Protein AF-A0A653DF50-F1 (afdb_monomer_lite)

Secondary structure (DSSP, 8-state):
-------------------------------SSSHHHHHHHHHHHHHHHHHHHHH---------S-S-TT-----HHHHHHHHH--EEETTEEE--HHHHHHHHH-SS----

Radius of gyration: 36.17 Å; chains: 1; bounding box: 77×33×93 Å

Structure (mmCIF, N/CA/C/O backbone):
data_AF-A0A653DF50-F1
#
_entry.id   AF-A0A653DF50-F1
#
loop_
_atom_site.group_PDB
_atom_site.id
_atom_site.type_symbol
_atom_site.label_atom_id
_atom_site.label_alt_id
_atom_site.label_comp_id
_atom_site.label_asym_id
_atom_site.label_entity_id
_atom_site.label_seq_id
_atom_site.pdbx_PDB_ins_code
_atom_site.Cartn_x
_atom_site.Cartn_y
_atom_site.Cartn_z
_atom_site.occupancy
_atom_site.B_iso_or_equiv
_atom_site.auth_seq_id
_atom_site.auth_comp_id
_atom_site.auth_asym_id
_atom_site.auth_atom_id
_atom_site.pdbx_PD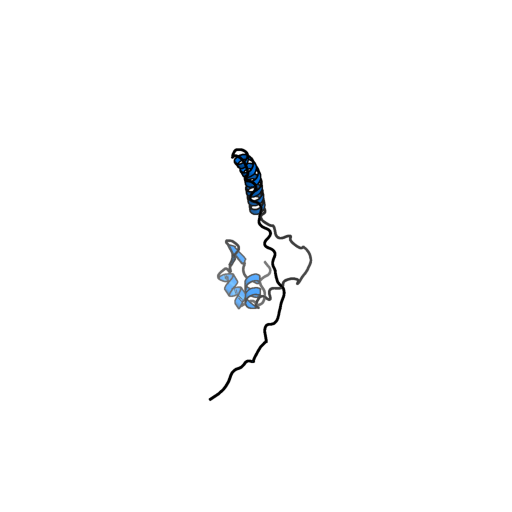B_model_num
ATOM 1 N N . MET A 1 1 ? 61.185 -7.884 72.698 1.00 38.28 1 MET A N 1
ATOM 2 C CA . MET A 1 1 ? 61.817 -6.728 72.026 1.00 38.28 1 MET A CA 1
ATOM 3 C C . MET A 1 1 ? 60.719 -5.917 71.347 1.00 38.28 1 MET A C 1
ATOM 5 O O . MET A 1 1 ? 59.868 -6.549 70.743 1.00 38.28 1 MET A O 1
ATOM 9 N N . ALA A 1 2 ? 60.711 -4.591 71.578 1.00 39.56 2 ALA A N 1
ATOM 10 C CA . ALA A 1 2 ? 60.271 -3.452 70.737 1.00 39.56 2 ALA A CA 1
ATOM 11 C C . ALA A 1 2 ? 59.393 -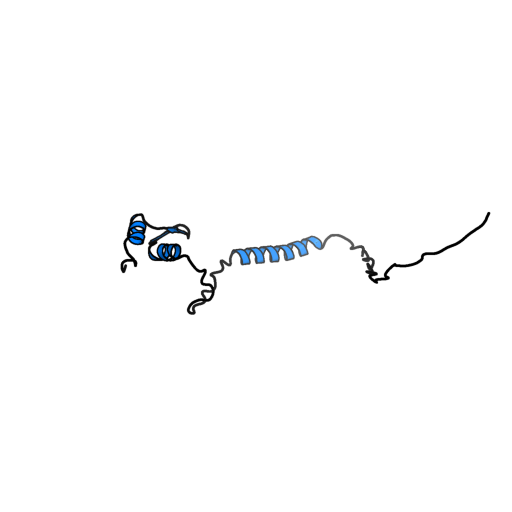3.735 69.490 1.00 39.56 2 ALA A C 1
ATOM 13 O O . ALA A 1 2 ? 59.610 -4.709 68.796 1.00 39.56 2 ALA A O 1
ATOM 14 N N . SER A 1 3 ? 58.483 -2.900 68.987 1.00 40.16 3 SER A N 1
ATOM 15 C CA . SER A 1 3 ? 58.113 -1.485 69.134 1.00 40.16 3 SER A CA 1
ATOM 16 C C . SER A 1 3 ? 56.985 -1.312 68.094 1.00 40.16 3 SER A C 1
ATOM 18 O O . SER A 1 3 ? 57.099 -1.808 66.983 1.00 40.16 3 SER A O 1
ATOM 20 N N . SER A 1 4 ? 55.794 -0.857 68.465 1.00 46.91 4 SER A N 1
ATOM 21 C CA . SER A 1 4 ? 55.299 0.497 68.193 1.00 46.91 4 SER A CA 1
ATOM 22 C C . SER A 1 4 ? 55.385 0.997 66.724 1.00 46.91 4 SER A C 1
ATOM 24 O O . SER A 1 4 ? 56.466 1.150 66.166 1.00 46.91 4 SER A O 1
ATOM 26 N N . LYS A 1 5 ? 54.201 1.397 66.226 1.00 46.84 5 LYS A N 1
ATOM 27 C CA . LYS A 1 5 ? 53.877 2.574 65.385 1.00 46.84 5 LYS A CA 1
ATOM 28 C C . LYS A 1 5 ? 53.752 2.419 63.855 1.00 46.84 5 LYS A C 1
ATOM 30 O O . LYS A 1 5 ? 54.679 2.001 63.189 1.00 46.84 5 LYS A O 1
ATOM 35 N N . ILE A 1 6 ? 52.530 2.618 63.327 1.00 54.88 6 ILE A N 1
ATOM 36 C CA . ILE A 1 6 ? 51.952 3.818 62.647 1.00 54.88 6 ILE A CA 1
ATOM 37 C C . ILE A 1 6 ? 52.338 3.888 61.147 1.00 54.88 6 ILE A C 1
ATOM 39 O O . ILE A 1 6 ? 53.507 3.790 60.805 1.00 54.88 6 ILE A O 1
ATOM 43 N N . LEU A 1 7 ? 51.330 4.219 60.317 1.00 53.81 7 LEU A N 1
ATOM 44 C CA . LEU A 1 7 ? 51.352 4.762 58.940 1.00 53.81 7 LEU A CA 1
ATOM 45 C C . LEU A 1 7 ? 51.147 3.674 57.873 1.00 53.81 7 LEU A C 1
ATOM 47 O O . LEU A 1 7 ? 51.971 2.799 57.688 1.00 53.81 7 LEU A O 1
ATOM 51 N N . LEU A 1 8 ? 50.020 3.664 57.161 1.00 51.38 8 LEU A N 1
ATOM 52 C CA . LEU A 1 8 ? 49.781 4.631 56.092 1.00 51.38 8 LEU A CA 1
ATOM 53 C C . LEU A 1 8 ? 48.336 5.140 56.059 1.00 51.38 8 LEU A C 1
ATOM 55 O O . LEU A 1 8 ? 47.364 4.395 55.959 1.00 51.38 8 LEU A O 1
ATOM 59 N N . ARG A 1 9 ? 48.244 6.466 56.142 1.00 44.75 9 ARG A N 1
ATOM 60 C CA . ARG A 1 9 ? 47.056 7.272 55.890 1.00 44.75 9 ARG A CA 1
ATOM 61 C C . ARG A 1 9 ? 46.799 7.382 54.381 1.00 44.75 9 ARG A C 1
ATOM 63 O O . ARG A 1 9 ? 47.725 7.321 53.583 1.00 44.75 9 ARG A O 1
ATOM 70 N N . SER A 1 10 ? 45.540 7.709 54.087 1.00 54.00 10 SER A N 1
ATOM 71 C CA . SER A 1 10 ? 45.064 8.555 52.983 1.00 54.00 10 SER A CA 1
ATOM 72 C C . SER A 1 10 ? 45.226 8.053 51.550 1.00 54.00 10 SER A C 1
ATOM 74 O O . SER A 1 10 ? 46.261 8.297 50.953 1.00 54.00 10 SER A O 1
ATOM 76 N N . ILE A 1 11 ? 44.122 7.580 50.958 1.00 55.69 11 ILE A N 1
ATOM 77 C CA . ILE A 1 11 ? 43.517 8.217 49.772 1.00 55.69 11 ILE A CA 1
ATOM 78 C C . ILE A 1 11 ? 41.984 8.057 49.887 1.00 55.69 11 ILE A C 1
ATOM 80 O O . ILE A 1 11 ? 41.404 7.086 49.418 1.00 55.69 11 ILE A O 1
ATOM 84 N N . PHE A 1 12 ? 41.320 9.008 50.548 1.00 51.41 12 PHE A N 1
ATOM 85 C CA . PHE A 1 12 ? 39.880 9.241 50.382 1.00 51.41 12 PHE A CA 1
ATOM 86 C C . PHE A 1 12 ? 39.728 10.532 49.573 1.00 51.41 12 PHE A C 1
ATOM 88 O O . PHE A 1 12 ? 40.117 11.588 50.085 1.00 51.41 12 PHE A O 1
ATOM 95 N N . PRO A 1 13 ? 39.163 10.515 48.354 1.00 58.31 13 PRO A N 1
ATOM 96 C CA . PRO A 1 13 ? 38.711 11.747 47.739 1.00 58.31 13 PRO A CA 1
ATOM 97 C C . PRO A 1 13 ? 37.429 12.208 48.438 1.00 58.31 13 PRO A C 1
ATOM 99 O O . PRO A 1 13 ? 36.394 11.543 48.435 1.00 58.31 13 PRO A O 1
ATOM 102 N N . ARG A 1 14 ? 37.529 13.384 49.058 1.00 54.19 14 ARG A N 1
ATOM 103 C CA . ARG A 1 14 ? 36.399 14.216 49.467 1.00 54.19 14 ARG A CA 1
ATOM 104 C C . ARG A 1 14 ? 35.700 14.706 48.197 1.00 54.19 14 ARG A C 1
ATOM 106 O O . ARG A 1 14 ? 36.292 15.460 47.434 1.00 54.19 14 ARG A O 1
ATOM 113 N N . GLY A 1 15 ? 34.457 14.284 47.991 1.00 54.16 15 GLY A N 1
ATOM 114 C CA . GLY A 1 15 ? 33.605 14.719 46.885 1.00 54.16 15 GLY A CA 1
ATOM 115 C C . GLY A 1 15 ? 32.188 14.955 47.388 1.00 54.16 15 GLY A C 1
ATOM 116 O O . GLY A 1 15 ? 31.484 14.026 47.761 1.00 54.16 15 GLY A O 1
ATOM 117 N N . ILE A 1 16 ? 31.827 16.228 47.470 1.00 59.34 16 ILE A N 1
ATOM 118 C CA . ILE A 1 16 ? 30.623 16.806 48.062 1.00 59.34 16 ILE A CA 1
ATOM 119 C C . ILE A 1 16 ? 29.369 16.375 47.296 1.00 59.34 16 ILE A C 1
ATOM 121 O O . ILE A 1 16 ? 29.180 16.787 46.160 1.00 59.34 16 ILE A O 1
ATOM 125 N N . LEU A 1 17 ? 28.472 15.641 47.954 1.00 51.53 17 LEU A N 1
ATOM 126 C CA . LEU A 1 17 ? 27.034 15.654 47.672 1.00 51.53 17 LEU A CA 1
ATOM 127 C C . LEU A 1 17 ? 26.289 15.388 48.985 1.00 51.53 17 LEU A C 1
ATOM 129 O O . LEU A 1 17 ? 25.715 14.323 49.205 1.00 51.53 17 LEU A O 1
ATOM 133 N N . GLN A 1 18 ? 26.280 16.376 49.881 1.00 57.38 18 GLN A N 1
ATOM 134 C CA . GLN A 1 18 ? 25.193 16.444 50.852 1.00 57.38 18 GLN A CA 1
ATOM 135 C C . GLN A 1 18 ? 23.936 16.863 50.093 1.00 57.38 18 GLN A C 1
ATOM 137 O O . GLN A 1 18 ? 23.647 18.046 49.937 1.00 57.38 18 GLN A O 1
ATOM 142 N N . LYS A 1 19 ? 23.189 15.884 49.577 1.00 57.69 19 LYS A N 1
ATOM 143 C CA . LYS A 1 19 ? 21.788 16.119 49.237 1.00 57.69 19 LYS A CA 1
ATOM 144 C C . LYS A 1 19 ? 21.069 16.348 50.562 1.00 57.69 19 LYS A C 1
ATOM 146 O O . LYS A 1 19 ? 20.834 15.404 51.311 1.00 57.69 19 LYS A O 1
ATOM 151 N N . GLN A 1 20 ? 20.781 17.609 50.875 1.00 56.69 20 GLN A N 1
ATOM 152 C CA . GLN A 1 20 ? 19.844 17.938 51.937 1.00 56.69 20 GLN A CA 1
ATOM 153 C C . GLN A 1 20 ? 18.480 17.376 51.540 1.00 56.69 20 GLN A C 1
ATOM 155 O O . GLN A 1 20 ? 17.777 17.941 50.705 1.00 56.69 20 GLN A O 1
ATOM 160 N N . PHE A 1 21 ? 18.106 16.245 52.128 1.00 57.56 21 PHE A N 1
ATOM 161 C CA . PHE A 1 21 ? 16.709 15.856 52.191 1.00 57.56 21 PHE A CA 1
ATOM 162 C C . PHE A 1 21 ? 16.067 16.773 53.226 1.00 57.56 21 PHE A C 1
ATOM 164 O O . PHE A 1 21 ? 16.162 16.527 54.429 1.00 57.56 21 PHE A O 1
ATOM 171 N N . SER A 1 22 ? 15.486 17.883 52.766 1.00 57.56 22 SER A N 1
ATOM 172 C CA . SER A 1 22 ? 14.613 18.675 53.618 1.00 57.56 22 SER A CA 1
ATOM 173 C C . SER A 1 22 ? 13.487 17.757 54.078 1.00 57.56 22 SER A C 1
ATOM 175 O O . SER A 1 22 ? 12.819 17.089 53.284 1.00 57.56 22 SER A O 1
ATOM 177 N N . THR A 1 23 ? 13.334 17.648 55.392 1.00 58.03 23 THR A N 1
ATOM 178 C CA . THR A 1 23 ? 12.247 16.900 56.002 1.00 58.03 23 THR A CA 1
ATOM 179 C C . THR A 1 23 ? 10.946 17.494 55.496 1.00 58.03 23 THR A C 1
ATOM 181 O O . THR A 1 23 ? 10.619 18.644 55.791 1.00 58.03 23 THR A O 1
ATOM 184 N N . PHE A 1 24 ? 10.219 16.724 54.690 1.00 58.75 24 PHE A N 1
ATOM 185 C CA . PHE A 1 24 ? 8.886 17.099 54.260 1.00 58.75 24 PHE A CA 1
ATOM 186 C C . PHE A 1 24 ? 8.023 17.185 55.519 1.00 58.75 24 PHE A C 1
ATOM 188 O O . PHE A 1 24 ? 7.707 16.172 56.146 1.00 58.75 24 PHE A O 1
ATOM 195 N N . ASN A 1 25 ? 7.692 18.408 55.928 1.00 57.66 25 ASN A N 1
ATOM 196 C CA . ASN A 1 25 ? 6.769 18.633 57.024 1.00 57.66 25 ASN A CA 1
ATOM 197 C C . ASN A 1 25 ? 5.422 18.046 56.609 1.00 57.66 25 ASN A C 1
ATOM 199 O O . ASN A 1 25 ? 4.748 18.554 55.713 1.00 57.66 25 ASN A O 1
ATOM 203 N N . LYS A 1 26 ? 5.044 16.940 57.253 1.00 55.34 26 LYS A N 1
ATOM 204 C CA . LYS A 1 26 ? 3.742 16.304 57.088 1.00 55.34 26 LYS A CA 1
ATOM 205 C C . LYS A 1 26 ? 2.710 17.205 57.757 1.00 55.34 26 LYS A C 1
ATOM 207 O O . LYS A 1 26 ? 2.374 17.022 58.925 1.00 55.34 26 LYS A O 1
ATOM 212 N N . THR A 1 27 ? 2.237 18.216 57.034 1.00 57.00 27 THR A N 1
ATOM 213 C CA . THR A 1 27 ? 1.068 18.969 57.471 1.00 57.00 27 THR A CA 1
ATOM 214 C C . THR A 1 27 ? -0.087 17.984 57.586 1.00 57.00 27 THR A C 1
ATOM 216 O O . THR A 1 27 ? -0.405 17.208 56.683 1.00 57.00 27 THR A O 1
ATOM 219 N N . ARG A 1 28 ? -0.663 17.943 58.783 1.00 52.91 28 ARG A N 1
ATOM 220 C CA . ARG A 1 28 ? -1.820 17.130 59.128 1.00 52.91 28 ARG A CA 1
ATOM 221 C C . ARG A 1 28 ? -3.019 17.697 58.368 1.00 52.91 28 ARG A C 1
ATOM 223 O O . ARG A 1 28 ? -3.711 18.570 58.878 1.00 52.91 28 ARG A O 1
ATOM 230 N N . ILE A 1 29 ? -3.232 17.241 57.132 1.00 56.16 29 ILE A N 1
ATOM 231 C CA . ILE A 1 29 ? -4.389 17.639 56.324 1.00 56.16 29 ILE A CA 1
ATOM 232 C C . ILE A 1 29 ? -5.634 17.026 56.959 1.00 56.16 29 ILE A C 1
ATOM 234 O O . ILE A 1 29 ? -5.907 15.826 56.902 1.00 56.16 29 ILE A O 1
ATOM 238 N N . GLN A 1 30 ? -6.349 17.903 57.642 1.00 58.22 30 GLN A N 1
ATOM 239 C CA . GLN A 1 30 ? -7.573 17.654 58.361 1.00 58.22 30 GLN A CA 1
ATOM 240 C C . GLN A 1 30 ? -8.714 17.384 57.370 1.00 58.22 30 GLN A C 1
ATOM 242 O O . GLN A 1 30 ? -9.127 18.253 56.612 1.00 58.22 30 GLN A O 1
ATOM 247 N N . LYS A 1 31 ? -9.237 16.156 57.446 1.00 53.19 31 LYS A N 1
ATOM 248 C CA . LYS A 1 31 ? -10.635 15.777 57.189 1.00 53.19 31 LYS A CA 1
ATOM 249 C C . LYS A 1 31 ? -11.191 16.069 55.779 1.00 53.19 31 LYS A C 1
ATOM 251 O O . LYS A 1 31 ? -11.931 17.013 55.540 1.00 53.19 31 LYS A O 1
ATOM 256 N N . GLN A 1 32 ? -10.918 15.130 54.871 1.00 63.44 32 GLN A N 1
ATOM 257 C CA . GLN A 1 32 ? -11.947 14.240 54.309 1.00 63.44 32 GLN A CA 1
ATOM 258 C C . GLN A 1 32 ? -13.329 14.899 54.068 1.00 63.44 32 GLN A C 1
ATOM 260 O O . GLN A 1 32 ? -14.230 14.734 54.882 1.00 63.44 32 GLN A O 1
ATOM 265 N N . ARG A 1 33 ? -13.488 15.650 52.963 1.00 55.31 33 ARG A N 1
ATOM 266 C CA . ARG A 1 33 ? -14.789 15.935 52.297 1.00 55.31 33 ARG A CA 1
ATOM 267 C C . ARG A 1 33 ? -14.683 16.657 50.943 1.00 55.31 33 ARG A C 1
ATOM 269 O O . ARG A 1 33 ? -15.645 16.620 50.190 1.00 55.31 33 ARG A O 1
ATOM 276 N N . GLN A 1 34 ? -13.538 17.254 50.593 1.00 56.22 34 GLN A N 1
ATOM 277 C CA . GLN A 1 34 ? -13.364 17.955 49.302 1.00 56.22 34 GLN A CA 1
ATOM 278 C C . GLN A 1 34 ? -12.680 17.128 48.197 1.00 56.22 34 GLN A C 1
ATOM 280 O O . GLN A 1 34 ? -12.589 17.562 47.052 1.00 56.22 34 GLN A O 1
ATOM 285 N N . LEU A 1 35 ? -12.251 15.903 48.510 1.00 57.91 35 LEU A N 1
ATOM 286 C CA . LEU A 1 35 ? -11.583 15.011 47.559 1.00 57.91 35 LEU A CA 1
ATOM 287 C C . LEU A 1 35 ? -12.470 14.435 46.426 1.00 57.91 35 LEU A C 1
ATOM 289 O O . LEU A 1 35 ? -11.893 14.124 45.386 1.00 57.91 35 LEU A O 1
ATOM 293 N N . PRO A 1 36 ? -13.817 14.298 46.526 1.00 59.94 36 PRO A N 1
ATOM 294 C CA . PRO A 1 36 ? -14.573 13.697 45.424 1.00 59.94 36 PRO A CA 1
ATOM 295 C C . PRO A 1 36 ? -14.830 14.678 44.270 1.00 59.94 36 PRO A C 1
ATOM 297 O O . PRO A 1 36 ? -14.840 14.271 43.113 1.00 59.94 36 PRO A O 1
ATOM 300 N N . ILE A 1 37 ? -14.988 15.977 44.553 1.00 59.91 37 ILE A N 1
ATOM 301 C CA . ILE A 1 37 ? -15.353 16.977 43.531 1.00 59.91 37 ILE A CA 1
ATOM 302 C C . ILE A 1 37 ? -14.160 17.285 42.614 1.00 59.91 37 ILE A C 1
ATOM 304 O O . ILE A 1 37 ? -14.321 17.390 41.399 1.00 59.91 37 ILE A O 1
ATOM 308 N N . LEU A 1 38 ? -12.945 17.347 43.170 1.00 63.75 38 LEU A N 1
ATOM 309 C CA . LEU A 1 38 ? -11.728 17.554 42.381 1.00 63.75 38 LEU A CA 1
ATOM 310 C C . LEU A 1 38 ? -11.416 16.347 41.478 1.00 63.75 38 LEU A C 1
ATOM 312 O O . LEU A 1 38 ? -10.967 16.524 40.347 1.00 63.75 38 LEU A O 1
ATOM 316 N N . GLY A 1 39 ? -11.717 15.130 41.947 1.00 64.56 39 GLY A N 1
ATOM 317 C CA . GLY A 1 39 ? -11.599 13.909 41.149 1.00 64.56 39 GLY A CA 1
ATOM 318 C C . GLY A 1 39 ? -12.578 13.866 39.973 1.00 64.56 39 GLY A C 1
ATOM 319 O O . GLY A 1 39 ? -12.189 13.467 38.878 1.00 64.56 39 GLY A O 1
ATOM 320 N N . LEU A 1 40 ? -13.817 14.335 40.162 1.00 72.38 40 LEU A N 1
ATOM 321 C CA . LEU A 1 40 ? -14.815 14.401 39.088 1.00 72.38 40 LEU A CA 1
ATOM 322 C C . LEU A 1 40 ? -14.451 15.437 38.016 1.00 72.38 40 LEU A C 1
ATOM 324 O O . LEU A 1 40 ? -14.524 15.130 36.827 1.00 72.38 40 LEU A O 1
ATOM 328 N N . LEU A 1 41 ? -13.995 16.632 38.412 1.00 76.56 41 LEU A N 1
ATOM 329 C CA . LEU A 1 41 ? -13.558 17.656 37.456 1.00 76.56 41 LEU A CA 1
ATOM 330 C C . LEU A 1 41 ? -12.288 17.230 36.705 1.00 76.56 41 LEU A C 1
ATOM 332 O O . LEU A 1 41 ? -12.239 17.326 35.480 1.00 76.56 41 LEU A O 1
ATOM 336 N N . GLY A 1 42 ? -11.289 16.693 37.413 1.00 77.81 42 GLY A N 1
ATOM 337 C CA . GLY A 1 42 ? -10.064 16.184 36.791 1.00 77.81 42 GLY A CA 1
ATOM 338 C C . GLY A 1 42 ? -10.326 14.995 35.860 1.00 77.81 42 GLY A C 1
ATOM 339 O O . GLY A 1 42 ? -9.851 14.978 34.725 1.00 77.81 42 GLY A O 1
ATOM 340 N N . GLY A 1 43 ? -11.141 14.033 36.300 1.00 84.50 43 GLY A N 1
ATOM 341 C CA . GLY A 1 43 ? -11.522 12.862 35.510 1.00 84.50 43 GLY A CA 1
ATOM 342 C C . GLY A 1 43 ? -12.315 13.224 34.253 1.00 84.50 43 GLY A C 1
ATOM 343 O O . GLY A 1 43 ? -12.024 12.694 33.183 1.00 84.50 43 GLY A O 1
ATOM 344 N N . SER A 1 44 ? -13.250 14.177 34.343 1.00 85.62 44 SER A N 1
ATOM 345 C CA . SER A 1 44 ? -14.033 14.652 33.193 1.00 85.62 44 SER A CA 1
ATOM 346 C C . SER A 1 44 ? -13.155 15.280 32.109 1.00 85.62 44 SER A C 1
ATOM 348 O O . SER A 1 44 ? -13.368 15.014 30.927 1.00 85.62 44 SER A O 1
ATOM 350 N N . VAL A 1 45 ? -12.156 16.091 32.479 1.00 89.88 45 VAL A N 1
ATOM 351 C CA . VAL A 1 45 ? -11.223 16.702 31.514 1.00 89.88 45 VAL A CA 1
ATOM 352 C C . VAL A 1 45 ? -10.364 15.630 30.837 1.00 89.88 45 VAL A C 1
ATOM 354 O O . VAL A 1 45 ? -10.183 15.660 29.619 1.00 89.88 45 VAL A O 1
ATOM 357 N N . ILE A 1 46 ? -9.884 14.639 31.592 1.00 88.69 46 ILE A N 1
ATOM 358 C CA . ILE A 1 46 ? -9.080 13.534 31.048 1.00 88.69 46 ILE A CA 1
ATOM 359 C C . ILE A 1 46 ? -9.916 12.676 30.086 1.00 88.69 46 ILE A C 1
ATOM 361 O O . ILE A 1 46 ? -9.490 12.426 28.963 1.00 88.69 46 ILE A O 1
ATOM 365 N N . VAL A 1 47 ? -11.133 12.280 30.467 1.00 89.31 47 VAL A N 1
ATOM 366 C CA . VAL A 1 47 ? -12.025 11.496 29.594 1.00 89.31 47 VAL A CA 1
ATOM 367 C C . VAL A 1 47 ? -12.408 12.285 28.341 1.00 89.31 47 VAL A C 1
ATOM 369 O O . VAL A 1 47 ? -12.358 11.737 27.242 1.00 89.31 47 VAL A O 1
ATOM 372 N N . TYR A 1 48 ? -12.725 13.576 28.474 1.00 90.75 48 TYR A N 1
ATOM 373 C CA . TYR A 1 48 ? -13.058 14.434 27.335 1.00 90.75 48 TYR A CA 1
ATOM 374 C C . TYR A 1 48 ? -11.880 14.608 26.370 1.00 90.75 48 TYR A C 1
ATOM 376 O O . TYR A 1 48 ? -12.053 14.498 25.157 1.00 90.75 48 TYR A O 1
ATOM 384 N N . THR A 1 49 ? -10.668 14.832 26.889 1.00 88.25 49 THR A N 1
ATOM 385 C CA . THR A 1 49 ? -9.465 14.934 26.051 1.00 88.25 49 THR A CA 1
ATOM 386 C C . THR A 1 49 ? -9.160 13.608 25.357 1.00 88.25 49 THR A C 1
ATOM 388 O O . THR A 1 49 ? -8.970 13.616 24.147 1.00 88.25 49 THR A O 1
ATOM 391 N N . VAL A 1 50 ? -9.208 12.465 26.051 1.00 88.00 50 VAL A N 1
ATOM 392 C CA . VAL A 1 50 ? -9.010 11.134 25.440 1.00 88.00 50 VAL A CA 1
ATOM 393 C C . VAL A 1 50 ? -10.066 10.835 24.375 1.00 88.00 50 VAL A C 1
ATOM 395 O O . VAL A 1 50 ? -9.718 10.380 23.287 1.00 88.00 50 VAL A O 1
ATOM 398 N N . TYR A 1 51 ? -11.342 11.123 24.644 1.00 89.81 51 TYR A N 1
ATOM 399 C CA . TYR A 1 51 ? -12.417 10.969 23.663 1.00 89.81 51 TYR A CA 1
ATOM 400 C C . TYR A 1 51 ? -12.170 11.841 22.423 1.00 89.81 51 TYR A C 1
ATOM 402 O O . TYR A 1 51 ? -12.261 11.353 21.297 1.00 89.81 51 TYR A O 1
ATOM 410 N N . LYS A 1 52 ? -11.763 13.103 22.619 1.00 82.69 52 LYS A N 1
ATOM 411 C CA . LYS A 1 52 ? -11.442 14.034 21.529 1.00 82.69 52 LYS A CA 1
AT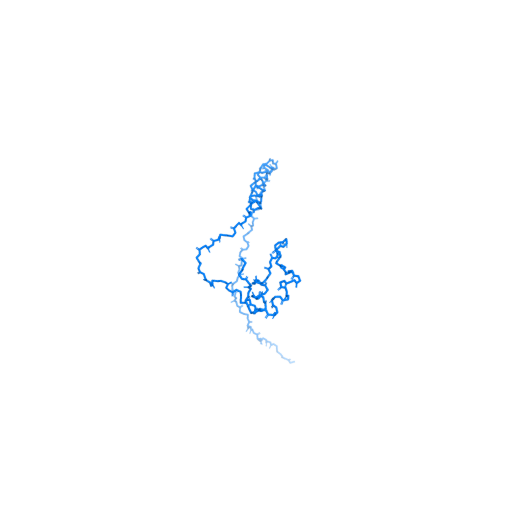OM 412 C C . LYS A 1 52 ? -10.193 13.621 20.741 1.00 82.69 52 LYS A C 1
ATOM 414 O O . LYS A 1 52 ? -10.189 13.751 19.522 1.00 82.69 52 LYS A O 1
ATOM 419 N N . TYR A 1 53 ? -9.153 13.099 21.394 1.00 77.88 53 TYR A N 1
ATOM 420 C CA . TYR A 1 53 ? -7.957 12.582 20.717 1.00 77.88 53 TYR A CA 1
ATOM 421 C C . TYR A 1 53 ? -8.239 11.291 19.941 1.00 77.88 53 TYR A C 1
ATOM 423 O O . TYR A 1 53 ? -7.662 11.098 18.878 1.00 77.88 53 TYR A O 1
ATOM 431 N N . ARG A 1 54 ? -9.147 10.426 20.417 1.00 73.44 54 ARG A N 1
ATOM 432 C CA . ARG A 1 54 ? -9.573 9.235 19.659 1.00 73.44 54 ARG A CA 1
ATOM 433 C C . ARG A 1 54 ? -10.498 9.567 18.488 1.00 73.44 54 ARG A C 1
ATOM 435 O O . ARG A 1 54 ? -10.483 8.829 17.510 1.00 73.44 54 ARG A O 1
ATOM 442 N N . SER A 1 55 ? -11.287 10.644 18.569 1.00 62.56 55 SER A N 1
ATOM 443 C CA . SER A 1 55 ? -12.169 11.072 17.471 1.00 62.56 55 SER A CA 1
ATOM 444 C C . SER A 1 55 ? -11.461 11.894 16.391 1.00 62.56 55 SER A C 1
ATOM 446 O O . SER A 1 55 ? -11.977 12.000 15.279 1.00 62.56 55 SER A O 1
ATOM 448 N N . HIS A 1 56 ? -10.264 12.425 16.666 1.00 57.78 56 HIS A N 1
ATOM 449 C CA . HIS A 1 56 ? -9.376 12.925 15.620 1.00 57.78 56 HIS A CA 1
ATOM 450 C C . HIS A 1 56 ? -8.739 11.731 14.908 1.00 57.78 56 HIS A C 1
ATOM 452 O O . HIS A 1 56 ? -7.596 11.359 15.167 1.00 57.78 56 HIS A O 1
ATOM 458 N N . GLN A 1 57 ? -9.478 11.143 13.965 1.00 54.06 57 GLN A N 1
ATOM 459 C CA . GLN A 1 57 ? -8.814 10.535 12.823 1.00 54.06 57 GLN A CA 1
ATOM 460 C C . GLN A 1 57 ? -7.993 11.641 12.169 1.00 54.06 57 GLN A C 1
ATOM 462 O O . GLN A 1 57 ? -8.525 12.600 11.609 1.00 54.06 57 GLN A O 1
ATOM 467 N N . VAL A 1 58 ? -6.679 11.552 12.341 1.00 57.41 58 VAL A N 1
ATOM 468 C CA . VAL A 1 58 ? -5.741 12.442 11.680 1.00 57.41 58 VAL A CA 1
ATOM 469 C C . VAL A 1 58 ? -5.820 12.075 10.205 1.00 57.41 58 VAL A C 1
ATOM 471 O O . VAL A 1 58 ? -5.190 11.117 9.764 1.00 57.41 58 VAL A O 1
ATOM 474 N N . TYR A 1 59 ? -6.605 12.822 9.430 1.00 57.59 59 TYR A N 1
ATOM 475 C CA . TYR A 1 59 ? -6.281 12.982 8.022 1.00 57.59 59 TYR A CA 1
ATOM 476 C C . TYR A 1 59 ? -4.885 13.584 8.035 1.00 57.59 59 TYR A C 1
ATOM 478 O O . TYR A 1 59 ? -4.719 14.745 8.414 1.00 57.59 59 TYR A O 1
ATOM 486 N N . ALA A 1 60 ? -3.873 12.749 7.771 1.00 50.94 60 ALA A N 1
ATOM 487 C CA . ALA A 1 60 ? -2.511 13.214 7.593 1.00 50.94 60 ALA A CA 1
ATOM 488 C C . ALA A 1 60 ? -2.610 14.441 6.695 1.00 50.94 60 ALA A C 1
ATOM 490 O O . ALA A 1 60 ? -3.209 14.343 5.622 1.00 50.94 60 ALA A O 1
ATOM 491 N N . ALA A 1 61 ? -2.143 15.592 7.191 1.00 54.19 61 ALA A N 1
ATOM 492 C CA . ALA A 1 61 ? -2.120 16.818 6.418 1.00 54.19 61 ALA A CA 1
ATOM 493 C C . ALA A 1 61 ? -1.533 16.448 5.060 1.00 54.19 61 ALA A C 1
ATOM 495 O O . ALA A 1 61 ? -0.363 16.068 4.977 1.00 54.19 61 ALA A O 1
ATOM 496 N N . GLN A 1 62 ? -2.375 16.432 4.025 1.00 53.03 62 GLN A N 1
ATOM 497 C CA . GLN A 1 62 ? -1.896 16.204 2.682 1.00 53.03 62 GLN A CA 1
ATOM 498 C C . GLN A 1 6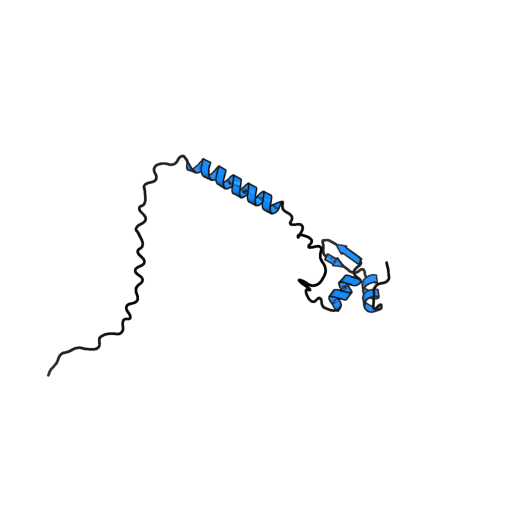2 ? -1.097 17.452 2.356 1.00 53.03 62 GLN A C 1
ATOM 500 O O . GLN A 1 62 ? -1.651 18.485 1.984 1.00 53.03 62 GLN A O 1
ATOM 505 N N . PHE A 1 63 ? 0.212 17.366 2.595 1.00 51.59 63 PHE A N 1
ATOM 506 C CA . PHE A 1 63 ? 1.180 18.275 2.025 1.00 51.59 63 PHE A CA 1
ATOM 507 C C . PHE A 1 63 ? 1.093 18.077 0.523 1.00 51.59 63 PHE A C 1
ATOM 509 O O . PHE A 1 63 ? 1.735 17.222 -0.079 1.00 51.59 63 PHE A O 1
ATOM 516 N N . LYS A 1 64 ? 0.206 18.862 -0.067 1.00 54.19 64 LYS A N 1
ATOM 517 C CA . LYS A 1 64 ? 0.266 19.211 -1.463 1.00 54.19 64 LYS A CA 1
ATOM 518 C C . LYS A 1 64 ? 1.497 20.102 -1.597 1.00 54.19 64 LYS A C 1
ATOM 520 O O . LYS A 1 64 ? 1.450 21.234 -1.132 1.00 54.19 64 LYS A O 1
ATOM 525 N N . ASN A 1 65 ? 2.599 19.493 -2.033 1.00 43.94 65 ASN A N 1
ATOM 526 C CA . ASN A 1 65 ? 3.688 19.998 -2.884 1.00 43.94 65 ASN A CA 1
ATOM 527 C C . ASN A 1 65 ? 4.694 18.836 -2.995 1.00 43.94 65 ASN A C 1
ATOM 529 O O . ASN A 1 65 ? 5.239 18.387 -1.989 1.00 43.94 65 ASN A O 1
ATOM 533 N N . GLU A 1 66 ? 4.654 18.133 -4.127 1.00 52.19 66 GLU A N 1
ATOM 534 C CA . GLU A 1 66 ? 5.741 18.158 -5.123 1.00 52.19 66 GLU A CA 1
ATOM 535 C C . GLU A 1 66 ? 7.010 17.485 -4.578 1.00 52.19 66 GLU A C 1
ATOM 537 O O . GLU A 1 66 ? 7.861 18.121 -3.974 1.00 52.19 66 GLU A O 1
ATOM 542 N N . ASP A 1 67 ? 7.065 16.168 -4.799 1.00 53.66 67 ASP A N 1
ATOM 543 C CA . ASP A 1 67 ? 8.262 15.333 -4.913 1.00 53.66 67 ASP A CA 1
ATOM 544 C C . ASP A 1 67 ? 9.207 15.181 -3.680 1.00 53.66 67 ASP A C 1
ATOM 546 O O . ASP A 1 67 ? 9.650 16.105 -3.010 1.00 53.66 67 ASP A O 1
ATOM 550 N N . ASP A 1 68 ? 9.569 13.930 -3.383 1.00 54.19 68 ASP A N 1
ATOM 551 C CA . ASP A 1 68 ? 10.804 13.506 -2.692 1.00 54.19 68 ASP A CA 1
ATOM 552 C C . ASP A 1 68 ? 11.006 13.466 -1.159 1.00 54.19 68 ASP A C 1
ATOM 554 O O . ASP A 1 68 ? 11.921 12.764 -0.718 1.00 54.19 68 ASP A O 1
ATOM 558 N N . SER A 1 69 ? 10.210 14.064 -0.270 1.00 51.59 69 SER A N 1
ATOM 559 C CA . SER A 1 69 ? 10.717 14.195 1.125 1.00 51.59 69 SER A CA 1
ATOM 560 C C . SER A 1 69 ? 10.700 12.938 2.026 1.00 51.59 69 SER A C 1
ATOM 562 O O . SER A 1 69 ? 11.337 12.940 3.082 1.00 51.59 69 SER A O 1
ATOM 564 N N . ARG A 1 70 ? 10.063 11.830 1.619 1.00 50.75 70 ARG A N 1
ATOM 565 C CA . ARG A 1 70 ? 10.283 10.483 2.198 1.00 50.75 70 ARG A CA 1
ATOM 566 C C . ARG A 1 70 ? 10.089 9.414 1.133 1.00 50.75 70 ARG A C 1
ATOM 568 O O . ARG A 1 70 ? 9.184 8.587 1.235 1.00 50.75 70 ARG A O 1
ATOM 575 N N . VAL A 1 71 ? 10.927 9.421 0.099 1.00 60.19 71 VAL A N 1
ATOM 576 C CA . VAL A 1 71 ? 11.014 8.274 -0.813 1.00 60.19 71 VAL A CA 1
ATOM 577 C C . VAL A 1 71 ? 11.567 7.098 -0.014 1.00 60.19 71 VAL A C 1
ATOM 579 O O . VAL A 1 71 ? 12.771 6.846 0.011 1.00 60.19 71 VAL A O 1
ATOM 582 N N . VAL A 1 72 ? 10.688 6.368 0.675 1.00 70.50 72 VAL A N 1
ATOM 583 C CA . VAL A 1 72 ? 10.949 4.969 0.998 1.00 70.50 72 VAL A CA 1
ATOM 584 C C . VAL A 1 72 ? 11.331 4.362 -0.341 1.00 70.50 72 VAL A C 1
ATOM 586 O O . VAL A 1 72 ? 10.523 4.350 -1.269 1.00 70.50 72 VAL A O 1
ATOM 589 N N . LYS A 1 73 ? 12.612 4.019 -0.500 1.00 84.38 73 LYS A N 1
ATOM 590 C CA . LYS A 1 73 ? 13.141 3.498 -1.757 1.00 84.38 73 LYS A CA 1
ATOM 591 C C . LYS A 1 73 ? 12.507 2.137 -1.976 1.00 84.38 73 LYS A C 1
ATOM 593 O O . LYS A 1 73 ? 13.047 1.125 -1.548 1.00 84.38 73 LYS A O 1
ATOM 598 N N . LEU A 1 74 ? 11.344 2.148 -2.613 1.00 87.25 74 LEU A N 1
ATOM 599 C CA . LEU A 1 74 ? 10.643 0.940 -2.988 1.00 87.25 74 LEU A CA 1
ATOM 600 C C . LEU A 1 74 ? 11.533 0.146 -3.936 1.00 87.25 74 LEU A C 1
ATOM 602 O O . LEU A 1 74 ? 12.160 0.720 -4.842 1.00 87.25 74 LEU A O 1
ATOM 606 N N . THR A 1 75 ? 11.579 -1.166 -3.735 1.00 93.44 75 THR A N 1
ATOM 607 C CA . THR A 1 75 ? 12.276 -2.061 -4.655 1.00 93.44 75 THR A CA 1
ATOM 608 C C . THR A 1 75 ? 11.652 -1.954 -6.049 1.00 93.44 75 THR A C 1
ATOM 610 O O . THR A 1 75 ? 10.493 -1.563 -6.213 1.00 93.44 75 THR A O 1
ATOM 613 N N . SER A 1 76 ? 12.405 -2.299 -7.097 1.00 91.44 76 SER A N 1
ATOM 614 C CA . SER A 1 76 ? 11.865 -2.317 -8.467 1.00 91.44 76 SER A CA 1
ATOM 615 C C . SER A 1 76 ? 10.599 -3.176 -8.569 1.00 91.44 76 SER A C 1
ATOM 617 O O . SER A 1 76 ? 9.649 -2.810 -9.261 1.00 91.44 76 SER A O 1
ATOM 619 N N . ARG A 1 77 ? 10.558 -4.279 -7.814 1.00 93.19 77 ARG A N 1
ATOM 620 C CA . ARG A 1 77 ? 9.414 -5.183 -7.728 1.00 93.19 77 ARG A CA 1
ATOM 621 C C . ARG A 1 77 ? 8.211 -4.541 -7.043 1.00 93.19 77 ARG A C 1
ATOM 623 O O . ARG A 1 77 ? 7.115 -4.642 -7.575 1.00 93.19 77 ARG A O 1
ATOM 630 N N . GLU A 1 78 ? 8.404 -3.853 -5.922 1.00 93.56 78 GLU A N 1
ATOM 631 C CA . GLU A 1 78 ? 7.331 -3.111 -5.239 1.00 93.56 78 GLU A CA 1
ATOM 632 C C . GLU A 1 78 ? 6.763 -1.996 -6.116 1.00 93.56 78 GLU A C 1
ATOM 634 O O . GLU A 1 78 ? 5.549 -1.838 -6.212 1.00 93.56 78 GLU A O 1
ATOM 639 N N . LYS A 1 79 ? 7.625 -1.257 -6.825 1.00 92.56 79 LYS A N 1
ATOM 640 C CA . LYS A 1 79 ? 7.176 -0.240 -7.784 1.00 92.56 79 LYS A CA 1
ATOM 641 C C . LYS A 1 79 ? 6.315 -0.856 -8.883 1.00 92.56 79 LYS A C 1
ATOM 643 O O . LYS A 1 79 ? 5.278 -0.296 -9.224 1.00 92.56 79 LYS A O 1
ATOM 648 N N . ARG A 1 80 ? 6.721 -2.010 -9.426 1.00 93.50 80 ARG A N 1
ATOM 649 C CA . ARG A 1 80 ? 5.940 -2.719 -10.450 1.00 93.50 80 ARG A CA 1
ATOM 650 C C . ARG A 1 80 ? 4.632 -3.265 -9.880 1.00 93.50 80 ARG A C 1
ATOM 652 O O . ARG A 1 80 ? 3.600 -3.130 -10.522 1.00 93.50 80 ARG A O 1
ATOM 659 N N . PHE A 1 81 ? 4.656 -3.787 -8.657 1.00 95.56 81 PHE A N 1
ATOM 660 C CA . PHE A 1 81 ? 3.457 -4.216 -7.946 1.00 95.56 81 PHE A CA 1
ATOM 661 C C . PHE A 1 81 ? 2.431 -3.081 -7.836 1.00 95.56 81 PHE A C 1
ATOM 663 O O . PHE A 1 81 ? 1.296 -3.257 -8.257 1.00 95.56 81 PHE A O 1
ATOM 670 N N . ILE A 1 82 ? 2.845 -1.894 -7.383 1.00 93.75 82 ILE A N 1
ATOM 671 C CA . ILE A 1 82 ? 1.955 -0.727 -7.257 1.00 93.75 82 ILE A CA 1
ATOM 672 C C . ILE A 1 82 ? 1.427 -0.257 -8.621 1.00 93.75 82 ILE A C 1
ATOM 674 O O . ILE A 1 82 ? 0.278 0.156 -8.714 1.00 93.75 82 ILE A O 1
ATOM 678 N N . ARG A 1 83 ? 2.241 -0.320 -9.683 1.00 91.88 83 ARG A N 1
ATOM 679 C CA . ARG A 1 83 ? 1.833 0.112 -11.034 1.00 91.88 83 ARG A CA 1
ATOM 680 C C . ARG A 1 83 ? 0.773 -0.781 -11.675 1.00 91.88 83 ARG A C 1
ATOM 682 O O . ARG A 1 83 ? -0.044 -0.275 -12.434 1.00 91.88 83 ARG A O 1
ATOM 689 N N . PHE A 1 84 ? 0.835 -2.089 -11.432 1.00 95.31 84 PHE A N 1
ATOM 690 C CA . PHE A 1 84 ? -0.039 -3.066 -12.088 1.00 95.31 84 PHE A CA 1
ATOM 691 C C . PHE A 1 84 ? -1.198 -3.538 -11.197 1.00 95.31 84 PHE A C 1
ATOM 693 O O . PHE A 1 84 ? -2.206 -3.999 -11.722 1.00 95.31 84 PHE A O 1
ATOM 700 N N . ALA A 1 85 ? -1.093 -3.426 -9.869 1.00 95.25 85 ALA A N 1
ATOM 701 C CA . ALA A 1 85 ? -2.181 -3.761 -8.953 1.00 95.25 85 ALA A CA 1
ATOM 702 C C . ALA A 1 85 ? -3.423 -2.899 -9.225 1.00 95.25 85 ALA A C 1
ATOM 704 O O . ALA A 1 85 ? -3.356 -1.672 -9.191 1.00 95.25 85 ALA A O 1
ATOM 705 N N . SER A 1 86 ? -4.562 -3.547 -9.474 1.00 94.44 86 SER A N 1
ATOM 706 C CA . SER A 1 86 ? -5.827 -2.867 -9.776 1.00 94.44 86 SER A CA 1
ATOM 707 C C . SER A 1 86 ? -6.853 -2.920 -8.640 1.00 94.44 86 SER A C 1
ATOM 709 O O . SER A 1 86 ? -7.814 -2.154 -8.656 1.00 94.44 86 SER A O 1
ATOM 711 N N . VAL A 1 87 ? -6.665 -3.796 -7.647 1.00 95.62 87 VAL A N 1
ATOM 712 C CA . VAL A 1 87 ? -7.650 -4.045 -6.584 1.00 95.62 87 VAL A CA 1
ATOM 713 C C . VAL A 1 87 ? -7.084 -3.620 -5.232 1.00 95.62 87 VAL A C 1
ATOM 715 O O . VAL A 1 87 ? -5.962 -3.978 -4.883 1.00 95.62 87 VAL A O 1
ATOM 718 N N . GLN A 1 88 ? -7.876 -2.897 -4.440 1.00 96.50 88 GLN A N 1
ATOM 719 C CA . GLN A 1 88 ? -7.591 -2.622 -3.031 1.00 96.50 88 GLN A CA 1
ATOM 720 C C . GLN A 1 8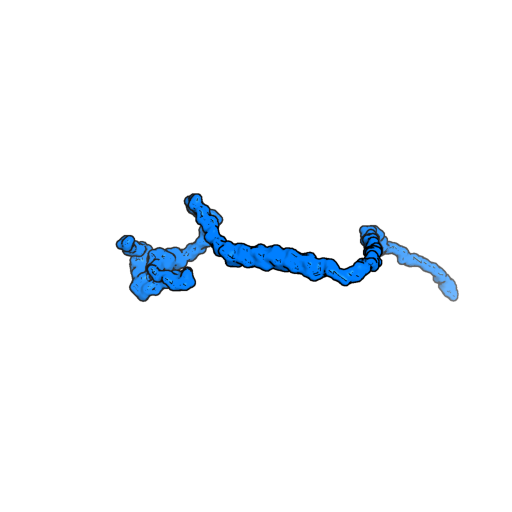8 ? -8.689 -3.240 -2.166 1.00 96.50 88 GLN A C 1
ATOM 722 O O . GLN A 1 88 ? -9.874 -3.026 -2.417 1.00 96.50 88 GLN A O 1
ATOM 727 N N . TYR A 1 89 ? -8.297 -3.986 -1.138 1.00 96.94 89 TYR A N 1
ATOM 728 C CA . TYR A 1 89 ? -9.217 -4.557 -0.162 1.00 96.94 89 TYR A CA 1
ATOM 729 C C . TYR A 1 89 ? -8.664 -4.333 1.241 1.00 96.94 89 TYR A C 1
ATOM 731 O O . TYR A 1 89 ? -7.503 -4.636 1.498 1.00 96.94 89 TYR A O 1
ATOM 739 N N . ASP A 1 90 ? -9.482 -3.754 2.120 1.00 96.38 90 ASP A N 1
ATOM 740 C CA . ASP A 1 90 ? -9.107 -3.441 3.506 1.00 96.38 90 ASP A CA 1
ATOM 741 C C . ASP A 1 90 ? -7.773 -2.668 3.625 1.00 96.38 90 ASP A C 1
ATOM 743 O O . ASP A 1 90 ? -6.901 -2.959 4.438 1.00 96.38 90 ASP A O 1
ATOM 747 N N . GLY A 1 91 ? -7.558 -1.705 2.721 1.00 93.25 91 GLY A N 1
ATOM 748 C CA . GLY A 1 91 ? -6.332 -0.902 2.678 1.00 93.25 91 GLY A CA 1
ATOM 749 C C . GLY A 1 91 ? -5.107 -1.598 2.068 1.00 93.25 91 GLY A C 1
ATOM 750 O O . GLY A 1 91 ? -4.122 -0.919 1.784 1.00 93.25 91 GLY A O 1
ATOM 751 N N . GLN A 1 92 ? -5.168 -2.899 1.778 1.00 96.06 92 GLN A N 1
ATOM 752 C CA . GLN A 1 92 ? -4.096 -3.663 1.142 1.00 96.06 92 GLN A CA 1
ATOM 753 C C . GLN A 1 92 ? -4.291 -3.715 -0.382 1.00 96.06 92 GLN A C 1
ATOM 755 O O . GLN A 1 92 ? -5.372 -4.031 -0.879 1.00 96.06 92 GLN A O 1
ATOM 760 N N . LEU A 1 93 ? -3.236 -3.395 -1.138 1.00 96.25 93 LEU A N 1
ATOM 761 C CA . LEU A 1 93 ? -3.219 -3.552 -2.597 1.00 96.25 93 LEU A CA 1
ATOM 762 C C . LEU A 1 93 ? -3.049 -5.029 -2.963 1.00 96.25 93 LEU A C 1
ATOM 764 O O . LEU A 1 93 ? -2.257 -5.735 -2.334 1.00 96.25 93 LEU A O 1
ATOM 768 N N . TYR A 1 94 ? -3.761 -5.457 -4.002 1.00 97.19 94 TYR A N 1
ATOM 769 C CA . TYR A 1 94 ? -3.734 -6.791 -4.587 1.00 97.19 94 TYR A CA 1
ATOM 770 C C . TYR A 1 94 ? -3.671 -6.708 -6.113 1.00 97.19 94 TYR A C 1
ATOM 772 O O . TYR A 1 94 ? -4.090 -5.737 -6.744 1.00 97.19 94 TYR A O 1
ATOM 780 N N . MET A 1 95 ? -3.179 -7.785 -6.713 1.00 96.81 95 MET A N 1
ATOM 781 C CA . MET A 1 95 ? -3.218 -8.000 -8.152 1.00 96.81 95 MET A CA 1
ATOM 782 C C . MET A 1 95 ? -4.289 -9.026 -8.480 1.00 96.81 95 MET A C 1
ATOM 784 O O . MET A 1 95 ? -4.420 -10.036 -7.785 1.00 96.81 95 MET A O 1
ATOM 788 N N . THR A 1 96 ? -5.012 -8.802 -9.571 1.00 96.62 96 THR A N 1
ATOM 789 C CA . THR A 1 96 ? -5.767 -9.892 -10.186 1.00 96.62 96 THR A CA 1
ATOM 790 C C . THR A 1 96 ? -4.790 -10.896 -10.819 1.00 96.62 96 THR A C 1
ATOM 792 O O . THR A 1 96 ? -3.654 -10.529 -11.145 1.00 96.62 96 THR A O 1
ATOM 795 N N . PRO A 1 97 ? -5.192 -12.162 -11.043 1.00 96.88 97 PRO A N 1
ATOM 796 C CA . PRO A 1 97 ? -4.357 -13.117 -11.776 1.00 96.88 97 PRO A CA 1
ATOM 797 C C . PRO A 1 97 ? -3.901 -12.583 -13.141 1.00 96.88 97 PRO A C 1
ATOM 799 O O . PRO A 1 97 ? -2.788 -12.860 -13.581 1.00 96.88 97 PRO A O 1
ATOM 802 N N . GLN A 1 98 ? -4.739 -11.769 -13.779 1.00 95.44 98 GLN A N 1
ATOM 803 C CA . GLN A 1 98 ? -4.417 -11.093 -15.024 1.00 95.44 98 GLN A CA 1
ATOM 804 C C . GLN A 1 98 ? -3.361 -9.990 -14.839 1.00 95.44 98 GLN A C 1
ATOM 806 O O . GLN A 1 98 ? -2.368 -9.993 -15.563 1.00 95.44 98 GLN A O 1
ATOM 811 N N . ASP A 1 99 ? -3.520 -9.091 -13.859 1.00 95.69 99 ASP A N 1
ATOM 812 C CA . ASP A 1 99 ? -2.528 -8.037 -13.580 1.00 95.69 99 ASP A CA 1
ATOM 813 C C . ASP A 1 99 ? -1.148 -8.627 -13.275 1.00 95.69 99 ASP A C 1
ATOM 815 O O . ASP A 1 99 ? -0.131 -8.049 -13.647 1.00 95.69 99 ASP A O 1
ATOM 819 N N . PHE A 1 100 ? -1.096 -9.792 -12.621 1.00 95.06 100 PHE A N 1
ATOM 820 C CA . PHE A 1 100 ? 0.163 -10.487 -12.372 1.00 95.06 100 PHE A CA 1
ATOM 821 C C . PHE A 1 100 ? 0.849 -10.897 -13.680 1.00 95.06 100 PHE A C 1
ATOM 823 O O . PHE A 1 100 ? 2.030 -10.601 -13.857 1.00 95.06 100 PHE A O 1
ATOM 830 N N . LEU A 1 101 ? 0.119 -11.523 -14.610 1.00 95.25 101 LEU A N 1
ATOM 831 C CA . LEU A 1 101 ? 0.654 -11.905 -15.921 1.00 95.25 101 LEU A CA 1
ATOM 832 C C . LEU A 1 101 ? 1.124 -10.677 -16.714 1.00 95.25 101 LEU A C 1
ATOM 834 O O . LEU A 1 101 ? 2.247 -10.665 -17.222 1.00 95.25 101 LEU A O 1
ATOM 838 N N . GLU A 1 102 ? 0.312 -9.620 -16.750 1.00 93.81 102 GLU A N 1
ATOM 839 C CA . GLU A 1 102 ? 0.660 -8.342 -17.388 1.00 93.81 102 GLU A CA 1
ATOM 840 C C . GLU A 1 102 ? 1.923 -7.742 -16.760 1.00 93.81 102 GLU A C 1
ATOM 842 O O . GLU A 1 102 ? 2.846 -7.352 -17.467 1.00 93.81 102 GLU A O 1
ATOM 847 N N . SER A 1 103 ? 2.039 -7.786 -15.432 1.00 93.62 103 SER A N 1
ATOM 848 C CA . SER A 1 103 ? 3.209 -7.299 -14.699 1.00 93.62 103 SER A CA 1
ATOM 849 C C . SER A 1 103 ? 4.470 -8.141 -14.879 1.00 93.62 103 SER A C 1
ATOM 851 O O . SER A 1 103 ? 5.501 -7.790 -14.317 1.00 93.62 103 SER A O 1
ATOM 853 N N . VAL A 1 104 ? 4.430 -9.266 -15.591 1.00 92.75 104 VAL A N 1
ATOM 854 C CA . VAL A 1 104 ? 5.634 -10.032 -15.945 1.00 92.75 104 VAL A CA 1
ATOM 855 C C . VAL A 1 104 ? 5.995 -9.767 -17.399 1.00 92.75 104 VAL A C 1
ATOM 857 O O . VAL A 1 104 ? 7.161 -9.502 -17.694 1.00 92.75 104 VAL A O 1
ATOM 860 N N . ILE A 1 105 ? 4.991 -9.772 -18.273 1.00 92.31 105 ILE A N 1
ATOM 861 C CA . ILE A 1 105 ? 5.141 -9.725 -19.728 1.00 92.31 105 ILE A CA 1
ATOM 862 C C . ILE A 1 105 ? 5.328 -8.288 -20.234 1.00 92.31 105 ILE A C 1
ATOM 864 O O . ILE A 1 105 ? 6.192 -8.043 -21.072 1.00 92.31 105 ILE A O 1
ATOM 868 N N . GLU A 1 106 ? 4.550 -7.333 -19.722 1.00 87.50 106 GLU A N 1
ATOM 869 C CA . GLU A 1 106 ? 4.514 -5.958 -20.225 1.00 87.50 106 GLU A CA 1
ATOM 870 C C . GLU A 1 106 ? 5.396 -5.026 -19.379 1.00 87.50 106 GLU A C 1
ATOM 872 O O . GLU A 1 106 ? 5.327 -5.057 -18.145 1.00 87.50 106 GLU A O 1
ATOM 877 N N . PRO A 1 107 ? 6.242 -4.183 -19.997 1.00 83.69 107 PRO A N 1
ATOM 878 C CA . PRO A 1 107 ? 7.132 -3.289 -19.257 1.00 83.69 107 PRO A CA 1
ATOM 879 C C . PRO A 1 107 ? 6.373 -2.190 -18.500 1.00 83.69 107 PRO A C 1
ATOM 881 O O . PRO A 1 107 ? 6.734 -1.877 -17.366 1.00 83.69 107 PRO A O 1
ATOM 884 N N . ASP A 1 108 ? 5.297 -1.665 -19.087 1.00 82.94 108 ASP A N 1
ATOM 885 C CA . ASP A 1 108 ? 4.450 -0.621 -18.514 1.00 82.94 108 ASP A CA 1
ATOM 886 C C . ASP A 1 108 ? 2.972 -1.019 -18.621 1.00 82.94 108 ASP A C 1
ATOM 888 O O . ASP A 1 108 ? 2.603 -1.711 -19.572 1.00 82.94 108 ASP A O 1
ATOM 892 N N . PRO A 1 109 ? 2.122 -0.611 -17.660 1.00 80.44 109 PRO A N 1
ATOM 893 C CA . PRO A 1 109 ? 0.713 -0.975 -17.671 1.00 80.44 109 PRO A CA 1
ATOM 894 C C . PRO A 1 109 ? -0.004 -0.357 -18.875 1.00 80.44 109 PRO A C 1
ATOM 896 O O . PRO A 1 109 ? 0.277 0.777 -19.278 1.00 80.44 109 PRO A O 1
ATOM 899 N N . ARG A 1 110 ? -0.979 -1.088 -19.428 1.00 76.75 110 ARG A N 1
ATOM 900 C CA . ARG A 1 110 ? -1.852 -0.576 -20.495 1.00 76.75 110 ARG A CA 1
ATOM 901 C C . ARG A 1 110 ? -2.531 0.716 -20.040 1.00 76.75 110 ARG A C 1
ATOM 903 O O . ARG A 1 110 ? 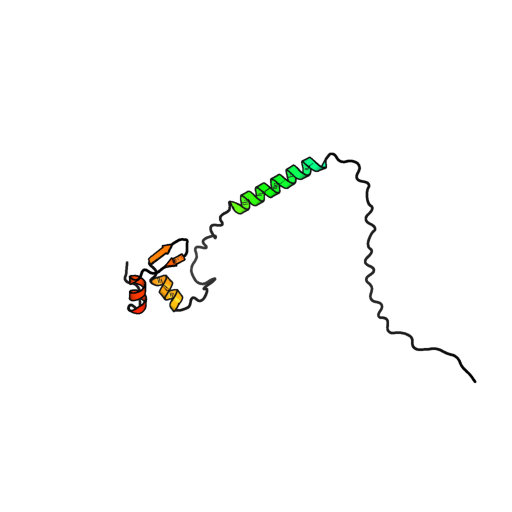-2.953 0.819 -18.890 1.00 76.75 110 ARG A O 1
ATOM 910 N N . ARG A 1 111 ? -2.649 1.700 -20.942 1.00 74.81 111 ARG A N 1
ATOM 911 C CA . ARG A 1 111 ? -3.436 2.915 -20.677 1.00 74.81 111 ARG A CA 1
ATOM 912 C C . ARG A 1 111 ? -4.886 2.488 -20.432 1.00 74.81 111 ARG A C 1
ATOM 914 O O . ARG A 1 111 ? -5.530 1.999 -21.358 1.00 74.81 111 ARG A O 1
ATOM 921 N N . ARG A 1 112 ? -5.337 2.612 -19.188 1.00 67.25 112 ARG A N 1
ATOM 922 C CA . ARG A 1 112 ? -6.712 2.373 -18.742 1.00 67.25 112 ARG A CA 1
ATOM 923 C C . ARG A 1 112 ? -7.383 3.716 -18.486 1.00 67.25 112 ARG A C 1
ATOM 925 O O . ARG A 1 112 ? -6.650 4.654 -18.094 1.00 67.25 112 ARG A O 1
#

Organism: Callosobruchus maculatus (NCBI:txid64391)

Sequence (112 aa):
MASSKILLRSIFPRGILQKQFSTFNKTRIQKQRQLPILGLLGGSVIVYTVYKYRSHQVYAAQFKNEDDSRVVKLTSREKRFIRFASVQYDGQLYMTPQDFLESVIEPDPRRR

pLDDT: mean 71.76, std 18.58, range [38.28, 97.19]

InterPro domains:
  IPR039800 Calcium uptake protein 1/2/3 [PTHR12294] (54-110)

Foldseek 3Di:
DDDDDDDDDDDDDDDDDPPPPDPPPPDPPDDDDPVPVVVVVVVVVVVVVVVVVVPPPPPPPPPPDDDDPDCPVDDPVRVLQVQQFDDDDPNDTDRDPVSVVCSVPPPHDDDD